Protein AF-A0A525JAW3-F1 (afdb_monomer_lite)

Sequence (81 aa):
MKTTSMAMLLGSVAMIAGCAANDRAPNALTSAAPTAATASARVDNFLLVDQNLEAHELYRLGDAPAIVLVTQQNGDAVMQR

Foldseek 3Di:
DPVVVVVVVVVVVVVVVVVVPPPVPDDPVNVDDDDDDDPDDDDDWDWDQDPVRDIDIPVVCVVPPDDDDDDDDVPPPVPPD

Radius of gyration: 20.62 Å; chains: 1; bounding box: 41×34×57 Å

Secondary structure (DSSP, 8-state):
--SHHHHHHHHHHHHHHHHHT-TTS--TTTT-------S-PPPPP-EEE-TTSPEEEGGGGTT-S--------TT-GGG--

Structure (mmCIF, N/CA/C/O backbone):
data_AF-A0A525JAW3-F1
#
_entry.id   AF-A0A525JAW3-F1
#
loop_
_atom_site.group_PDB
_atom_site.id
_atom_site.type_symbol
_atom_site.label_atom_id
_atom_site.label_alt_id
_atom_site.label_comp_id
_atom_site.label_asym_id
_atom_site.label_entity_id
_atom_site.label_seq_id
_atom_site.pdbx_PDB_ins_code
_atom_site.Cartn_x
_atom_site.Cartn_y
_atom_site.Cartn_z
_atom_site.occupancy
_atom_site.B_iso_or_equiv
_atom_site.auth_seq_id
_atom_site.auth_comp_id
_atom_site.auth_asym_id
_atom_site.auth_atom_id
_atom_site.pdbx_PDB_model_num
ATOM 1 N N . MET A 1 1 ? -22.612 17.371 45.004 1.00 47.22 1 MET A N 1
ATOM 2 C CA . MET A 1 1 ? -22.236 16.186 44.193 1.00 47.22 1 MET A CA 1
ATOM 3 C C . MET A 1 1 ? -22.451 16.433 42.688 1.00 47.22 1 MET A C 1
ATOM 5 O O . MET A 1 1 ? -23.058 15.611 42.023 1.00 47.22 1 MET A O 1
ATOM 9 N N . LYS A 1 2 ? -22.000 17.571 42.129 1.00 51.03 2 LYS A N 1
ATOM 10 C CA . LYS A 1 2 ? -22.279 17.949 40.720 1.00 51.03 2 LYS A CA 1
ATOM 11 C C . LYS A 1 2 ? -21.029 18.351 39.923 1.00 51.03 2 LYS A C 1
ATOM 13 O O . LYS A 1 2 ? -21.080 18.460 38.708 1.00 51.03 2 LYS A O 1
ATOM 18 N N . THR A 1 3 ? -19.893 18.511 40.600 1.00 51.84 3 THR A N 1
ATOM 19 C CA . THR A 1 3 ? -18.593 18.852 40.003 1.00 51.84 3 THR A CA 1
ATOM 2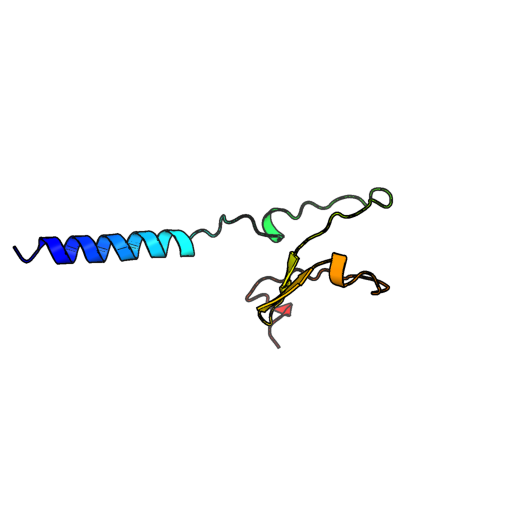0 C C . THR A 1 3 ? -17.755 17.619 39.653 1.00 51.84 3 THR A C 1
ATOM 22 O O . THR A 1 3 ? -16.889 17.692 38.788 1.00 51.84 3 THR A O 1
ATOM 25 N N . THR A 1 4 ? -18.044 16.463 40.259 1.00 53.66 4 THR A N 1
ATOM 26 C CA . THR A 1 4 ? -17.298 15.214 40.037 1.00 53.66 4 THR A CA 1
ATOM 27 C C . THR A 1 4 ? -17.585 14.595 38.663 1.00 53.66 4 THR A C 1
ATOM 29 O O . THR A 1 4 ? -16.675 14.099 38.009 1.00 53.66 4 THR A O 1
ATOM 32 N N . SER A 1 5 ? -18.829 14.685 38.178 1.00 53.59 5 SER A N 1
ATOM 33 C CA . SER A 1 5 ? -19.240 14.122 36.879 1.00 53.59 5 SER A CA 1
ATOM 34 C C . SER A 1 5 ? -18.651 14.867 35.679 1.00 53.59 5 SER A C 1
ATOM 36 O O . SER A 1 5 ? -18.421 14.267 34.636 1.00 53.59 5 SER A O 1
ATOM 38 N N . MET A 1 6 ? -18.374 16.165 35.826 1.00 52.91 6 MET A N 1
ATOM 39 C CA . MET A 1 6 ? -17.805 16.977 34.749 1.00 52.91 6 MET A CA 1
ATOM 40 C C . MET A 1 6 ? -16.305 16.693 34.584 1.00 52.91 6 MET A C 1
ATOM 42 O O . MET A 1 6 ? -15.843 16.495 33.466 1.00 52.91 6 MET A O 1
ATOM 46 N N . ALA A 1 7 ? -15.566 16.542 35.689 1.00 55.16 7 ALA A N 1
ATOM 47 C CA . ALA A 1 7 ? -14.147 16.175 35.655 1.00 55.16 7 ALA A CA 1
ATOM 48 C C . ALA A 1 7 ? -13.893 14.811 34.981 1.00 55.16 7 ALA A C 1
ATOM 50 O O . ALA A 1 7 ? -12.898 14.640 34.280 1.00 55.16 7 ALA A O 1
ATOM 51 N N . MET A 1 8 ? -14.817 13.858 35.138 1.00 58.09 8 MET A N 1
ATOM 52 C CA . MET A 1 8 ? -14.703 12.529 34.530 1.00 58.09 8 MET A CA 1
ATOM 53 C C . MET A 1 8 ? -14.894 12.559 33.003 1.00 58.09 8 MET A C 1
ATOM 55 O O . MET A 1 8 ? -14.186 11.849 32.292 1.00 58.09 8 MET A O 1
ATOM 59 N N . LEU A 1 9 ? -15.782 13.430 32.502 1.00 57.81 9 LEU A N 1
ATOM 60 C CA . LEU A 1 9 ? -16.048 13.608 31.067 1.00 57.81 9 LEU A CA 1
ATOM 61 C C . LEU A 1 9 ? -14.863 14.257 30.329 1.00 57.81 9 LEU A C 1
ATOM 63 O O . LEU A 1 9 ? -14.505 13.839 29.229 1.00 57.81 9 LEU A O 1
ATOM 67 N N . LEU A 1 10 ? -14.223 15.257 30.947 1.00 57.78 10 LEU A N 1
ATOM 68 C CA . LEU A 1 10 ? -13.033 15.913 30.388 1.00 57.78 10 LEU A CA 1
ATOM 69 C C . LEU A 1 10 ? -11.826 14.963 30.317 1.00 57.78 10 LEU A C 1
ATOM 71 O O . LEU A 1 10 ? -11.048 15.027 29.366 1.00 57.78 10 LEU A O 1
ATOM 75 N N . GLY A 1 11 ? -11.697 14.041 31.277 1.00 57.06 11 GLY A N 1
ATOM 76 C CA . GLY A 1 11 ? -10.653 13.013 31.253 1.00 57.06 11 GLY A CA 1
ATOM 77 C C . GLY A 1 11 ? -10.802 12.010 30.102 1.00 57.06 11 GLY A C 1
ATOM 78 O O . GLY A 1 11 ? -9.800 11.528 29.578 1.00 57.06 11 GLY A O 1
ATOM 79 N N . SER A 1 12 ? -12.033 11.723 29.661 1.00 56.41 12 SER A N 1
ATOM 80 C CA . SER A 1 12 ? -12.285 10.754 28.580 1.00 56.41 12 SER A CA 1
ATOM 81 C C . SER A 1 12 ? -11.902 11.306 27.201 1.00 56.41 12 SER A C 1
ATOM 83 O O . SER A 1 12 ? -11.367 10.580 26.367 1.00 56.41 12 SER A O 1
ATOM 85 N N . VAL A 1 13 ? -12.121 12.606 26.970 1.00 58.97 13 VAL A N 1
ATOM 86 C CA . VAL A 1 13 ? -11.767 13.279 25.706 1.00 58.97 13 VAL A CA 1
ATOM 87 C C . VAL A 1 13 ? -10.249 13.388 25.535 1.00 58.97 13 VAL A C 1
ATOM 89 O O . VAL A 1 13 ? -9.743 13.199 24.431 1.00 58.97 13 VAL A O 1
ATOM 92 N N . ALA A 1 14 ? -9.507 13.618 26.624 1.00 57.97 14 ALA A N 1
ATOM 93 C CA . ALA A 1 14 ? -8.045 13.683 26.585 1.00 57.97 14 ALA A CA 1
ATOM 94 C C . ALA A 1 14 ? -7.398 12.342 26.183 1.00 57.97 14 ALA A C 1
ATOM 96 O O . ALA A 1 14 ? -6.410 12.330 25.452 1.00 57.97 14 ALA A O 1
ATOM 97 N N . MET A 1 15 ? -7.982 11.213 26.601 1.00 56.66 15 MET A N 1
ATOM 98 C CA . MET A 1 15 ? -7.506 9.876 26.221 1.00 56.66 15 MET A CA 1
ATOM 99 C C . MET A 1 15 ? -7.771 9.553 24.744 1.00 56.66 15 MET A C 1
ATOM 101 O O . MET A 1 15 ? -6.906 8.989 24.080 1.00 56.66 15 MET A O 1
ATOM 105 N N . ILE A 1 16 ? -8.922 9.962 24.198 1.00 58.59 16 ILE A N 1
ATOM 106 C CA . ILE A 1 16 ? -9.252 9.751 22.776 1.00 58.59 16 ILE A CA 1
ATOM 107 C C . ILE A 1 16 ? -8.380 10.635 21.868 1.00 58.59 16 ILE A C 1
ATOM 109 O O . ILE A 1 16 ? -7.912 10.179 20.825 1.00 58.59 16 ILE A O 1
ATOM 113 N N . ALA A 1 17 ? -8.090 11.873 22.285 1.00 58.78 17 ALA A N 1
ATOM 114 C CA . ALA A 1 17 ? -7.182 12.764 21.561 1.00 58.78 17 ALA A CA 1
ATOM 115 C C . ALA A 1 17 ? -5.738 12.224 21.510 1.00 58.78 17 ALA A C 1
ATOM 117 O O . ALA A 1 17 ? -5.064 12.378 20.494 1.00 58.78 17 ALA A O 1
ATOM 118 N N . GLY A 1 18 ? -5.278 11.538 22.564 1.00 56.31 18 GLY A N 1
ATOM 119 C CA . GLY A 1 18 ? -3.951 10.914 22.600 1.00 56.31 18 GLY A CA 1
ATOM 120 C C . GLY A 1 18 ? -3.764 9.787 21.577 1.00 56.31 18 GLY A C 1
ATOM 121 O O . GLY A 1 18 ? -2.664 9.615 21.057 1.00 56.31 18 GLY A O 1
ATOM 122 N N . CYS A 1 19 ? -4.830 9.055 21.234 1.00 56.16 19 CYS A N 1
ATOM 123 C CA . CYS A 1 19 ? -4.786 8.028 20.188 1.00 56.16 19 CYS A CA 1
ATOM 124 C C . CYS A 1 19 ? -4.760 8.628 18.774 1.00 56.16 19 CYS A C 1
ATOM 126 O O . CYS A 1 19 ? -4.119 8.065 17.891 1.00 56.16 19 CYS A O 1
ATOM 128 N N . ALA A 1 20 ? -5.426 9.768 18.562 1.00 54.53 20 ALA A N 1
ATOM 129 C CA . ALA A 1 20 ? -5.462 10.458 17.270 1.00 54.53 20 ALA A CA 1
ATOM 130 C C . ALA A 1 20 ? -4.199 11.297 16.989 1.00 54.53 20 ALA A C 1
ATOM 132 O O . ALA A 1 20 ? -3.873 11.527 15.832 1.00 54.53 20 ALA A O 1
ATOM 133 N N . ALA A 1 21 ? -3.481 11.730 18.031 1.00 55.75 21 ALA A N 1
ATOM 134 C CA . ALA A 1 21 ? -2.252 12.526 17.929 1.00 55.75 21 ALA A CA 1
ATOM 135 C C . ALA A 1 21 ? -0.967 11.684 17.799 1.00 55.75 21 ALA A C 1
ATOM 137 O O . ALA A 1 21 ? 0.141 12.221 17.858 1.00 55.75 21 ALA A O 1
ATOM 138 N N . ASN A 1 22 ? -1.080 10.358 17.678 1.00 54.84 22 ASN A N 1
ATOM 139 C CA . ASN A 1 22 ? 0.087 9.490 17.597 1.00 54.84 22 ASN A CA 1
ATOM 140 C C . ASN A 1 22 ? 0.635 9.429 16.159 1.00 54.84 22 ASN A C 1
ATOM 142 O O . ASN A 1 22 ? 0.592 8.385 15.512 1.00 54.84 22 ASN A O 1
ATOM 146 N N . ASP A 1 23 ? 1.239 10.529 15.698 1.00 56.31 23 ASP A N 1
ATOM 147 C CA . ASP A 1 23 ? 1.993 10.619 14.428 1.00 56.31 23 ASP A CA 1
ATOM 148 C C . ASP A 1 23 ? 3.206 9.663 14.375 1.00 56.31 23 ASP A C 1
ATOM 150 O O . ASP A 1 23 ? 3.877 9.513 13.355 1.00 56.31 23 ASP A O 1
ATOM 154 N N . ARG A 1 24 ? 3.502 9.002 15.502 1.00 55.00 24 ARG A N 1
ATOM 155 C CA . ARG A 1 24 ? 4.522 7.961 15.669 1.00 55.00 24 ARG A CA 1
ATOM 156 C C . ARG A 1 24 ? 3.998 6.538 15.490 1.00 55.00 24 ARG A C 1
ATOM 158 O O . ARG A 1 24 ? 4.766 5.601 15.705 1.00 55.00 24 ARG A O 1
ATOM 165 N N . ALA A 1 25 ? 2.727 6.339 15.133 1.00 59.34 25 ALA A N 1
ATOM 166 C CA . ALA A 1 25 ? 2.270 5.020 14.714 1.00 59.34 25 ALA A CA 1
ATOM 167 C C . ALA A 1 25 ? 3.147 4.561 13.533 1.00 59.34 25 ALA A C 1
ATOM 169 O O . ALA A 1 25 ? 3.263 5.307 12.554 1.00 59.34 25 ALA A O 1
ATOM 170 N N . PRO A 1 26 ? 3.817 3.395 13.622 1.00 59.72 26 PRO A N 1
ATOM 171 C CA . PRO A 1 26 ? 4.666 2.923 12.543 1.00 59.72 26 PRO A CA 1
ATOM 172 C C . PRO A 1 26 ? 3.827 2.806 11.272 1.00 59.72 26 PRO A C 1
ATOM 174 O O . PRO A 1 26 ? 2.885 2.023 11.198 1.00 59.72 26 PRO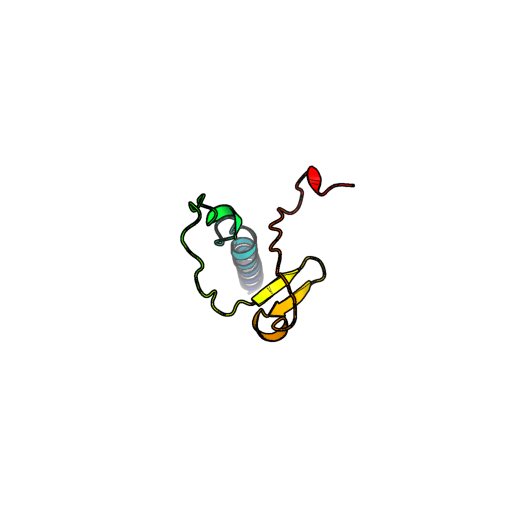 A O 1
ATOM 177 N N . ASN A 1 27 ? 4.144 3.649 10.296 1.00 62.34 27 ASN A N 1
ATOM 178 C CA . ASN A 1 27 ? 3.505 3.688 8.992 1.00 62.34 27 ASN A CA 1
ATOM 179 C C . ASN A 1 27 ? 4.525 3.277 7.923 1.00 62.34 27 ASN A C 1
ATOM 181 O O . ASN A 1 27 ? 5.735 3.316 8.149 1.00 62.34 27 ASN A O 1
ATOM 185 N N . ALA A 1 28 ? 4.047 2.862 6.751 1.00 58.34 28 ALA A N 1
ATOM 186 C CA . ALA A 1 28 ? 4.921 2.370 5.684 1.00 58.34 28 ALA A CA 1
ATOM 187 C C . ALA A 1 28 ? 6.032 3.375 5.308 1.00 58.34 28 ALA A C 1
ATOM 189 O O . ALA A 1 28 ? 7.132 2.961 4.954 1.00 58.34 28 ALA A O 1
ATOM 190 N N . LEU A 1 29 ? 5.776 4.680 5.467 1.00 61.69 29 LEU A N 1
ATOM 191 C CA . LEU A 1 29 ? 6.740 5.752 5.204 1.00 61.69 29 LEU A CA 1
ATOM 192 C C . LEU A 1 29 ? 7.877 5.791 6.239 1.00 61.69 29 LEU A C 1
ATOM 194 O O . LEU A 1 29 ? 9.030 5.969 5.862 1.00 61.69 29 LEU A O 1
ATOM 198 N N . THR A 1 30 ? 7.593 5.571 7.529 1.00 62.28 30 THR A N 1
ATOM 199 C CA . THR A 1 30 ? 8.622 5.550 8.590 1.00 62.28 30 THR A CA 1
ATOM 200 C C . THR A 1 30 ? 9.507 4.299 8.540 1.00 62.28 30 THR A C 1
ATOM 202 O O . THR A 1 30 ? 10.626 4.302 9.045 1.00 62.28 30 THR A O 1
ATOM 205 N N . SER A 1 31 ? 9.021 3.225 7.910 1.00 60.22 31 SER A N 1
ATOM 206 C CA . SER A 1 31 ? 9.765 1.972 7.722 1.00 60.22 31 SER A CA 1
ATOM 207 C C . SER A 1 31 ? 10.477 1.881 6.364 1.00 60.22 31 SER A C 1
ATOM 209 O O . SER A 1 31 ? 11.116 0.865 6.078 1.00 60.22 31 SER A O 1
ATOM 211 N N . ALA A 1 32 ? 10.367 2.902 5.512 1.00 59.22 32 ALA A N 1
ATOM 212 C CA . ALA A 1 32 ? 10.952 2.894 4.178 1.00 59.22 32 ALA A CA 1
ATOM 213 C C . ALA A 1 32 ? 12.457 3.211 4.236 1.00 59.22 32 ALA A C 1
ATOM 215 O O . ALA A 1 32 ? 12.882 4.352 4.073 1.00 59.22 32 ALA A O 1
ATOM 216 N N . ALA A 1 33 ? 13.284 2.189 4.454 1.00 66.19 33 ALA A N 1
ATOM 217 C CA . ALA A 1 33 ? 14.709 2.250 4.137 1.00 66.19 33 ALA A CA 1
ATOM 218 C C . ALA A 1 33 ? 14.926 1.754 2.695 1.00 66.19 33 ALA A C 1
ATOM 220 O O . ALA A 1 33 ? 14.341 0.732 2.321 1.00 66.19 33 ALA A O 1
ATOM 221 N N . PRO A 1 34 ? 15.759 2.422 1.872 1.00 59.56 34 PRO A N 1
ATOM 222 C CA . PRO A 1 34 ? 16.079 1.929 0.538 1.00 59.56 34 PRO A CA 1
ATOM 223 C C . PRO A 1 34 ? 16.780 0.571 0.657 1.00 59.56 34 PRO A C 1
ATOM 225 O O . PRO A 1 34 ? 17.933 0.474 1.069 1.00 59.56 34 PRO A O 1
ATOM 228 N N . THR A 1 35 ? 16.056 -0.494 0.318 1.00 60.41 35 THR A N 1
ATOM 229 C CA . THR A 1 35 ? 16.591 -1.853 0.238 1.00 60.41 35 THR A CA 1
ATOM 230 C C . THR A 1 35 ? 17.189 -2.051 -1.147 1.00 60.41 35 THR A C 1
ATOM 232 O O . THR A 1 35 ? 16.493 -1.934 -2.155 1.00 60.41 35 THR A O 1
ATOM 235 N N . ALA A 1 36 ? 18.491 -2.345 -1.206 1.00 66.06 36 ALA A N 1
ATOM 236 C CA . ALA A 1 36 ? 19.125 -2.809 -2.434 1.00 66.06 36 ALA A CA 1
ATOM 237 C C . ALA A 1 36 ? 18.446 -4.108 -2.889 1.00 66.06 36 ALA A C 1
ATOM 239 O O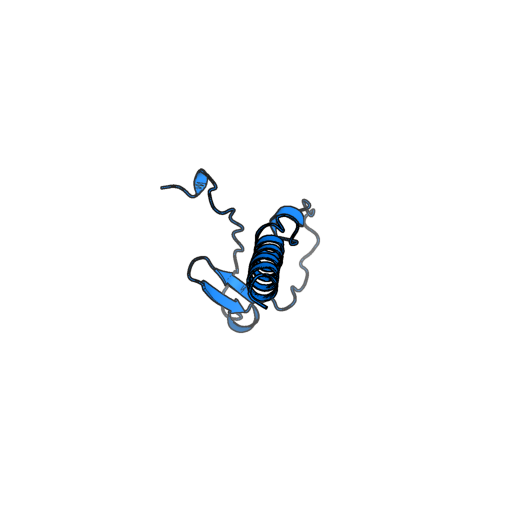 . ALA A 1 36 ? 18.172 -4.980 -2.061 1.00 66.06 36 ALA A O 1
ATOM 240 N N . ALA A 1 37 ? 18.171 -4.228 -4.192 1.00 61.06 37 ALA A N 1
ATOM 241 C CA . ALA A 1 37 ? 17.499 -5.386 -4.771 1.00 61.06 37 ALA A CA 1
ATOM 242 C C . ALA A 1 37 ? 18.278 -6.672 -4.450 1.00 61.06 37 ALA A C 1
ATOM 244 O O . ALA A 1 37 ? 19.278 -7.000 -5.086 1.00 61.06 37 ALA A O 1
ATOM 245 N N . THR A 1 38 ? 17.828 -7.380 -3.419 1.00 62.88 38 THR A N 1
ATOM 246 C CA . THR A 1 38 ? 18.298 -8.723 -3.091 1.00 62.88 38 THR A CA 1
ATOM 247 C C . THR A 1 38 ? 17.549 -9.710 -3.985 1.00 62.88 38 THR A C 1
ATOM 249 O O . THR A 1 38 ? 16.454 -9.408 -4.461 1.00 62.88 38 THR A O 1
ATOM 252 N N . ALA A 1 39 ? 18.167 -10.862 -4.260 1.00 65.00 39 ALA A N 1
ATOM 253 C CA . ALA A 1 39 ? 17.601 -11.939 -5.070 1.00 65.00 39 ALA A CA 1
ATOM 254 C C . ALA A 1 39 ? 16.123 -12.222 -4.740 1.00 65.00 39 ALA A C 1
ATOM 256 O O . ALA A 1 39 ? 15.697 -12.025 -3.603 1.00 65.00 39 ALA A O 1
ATOM 257 N N . SER A 1 40 ? 15.371 -12.710 -5.736 1.00 66.81 40 SER A N 1
ATOM 258 C CA . SER A 1 40 ? 13.946 -13.050 -5.616 1.00 66.81 40 SER A CA 1
ATOM 259 C C . SER A 1 40 ? 13.657 -13.780 -4.298 1.00 66.81 40 SER A C 1
ATOM 261 O O . SER A 1 40 ? 14.076 -14.920 -4.098 1.00 66.81 40 SER A O 1
ATOM 263 N N . ALA A 1 41 ? 12.972 -13.088 -3.390 1.00 77.94 41 ALA A N 1
ATOM 264 C CA . ALA A 1 41 ? 12.534 -13.623 -2.113 1.00 77.94 41 ALA A CA 1
ATOM 265 C C . ALA A 1 41 ? 11.061 -14.018 -2.221 1.00 77.94 41 ALA A C 1
ATOM 267 O O . ALA A 1 41 ? 10.266 -13.327 -2.864 1.00 77.94 41 ALA A O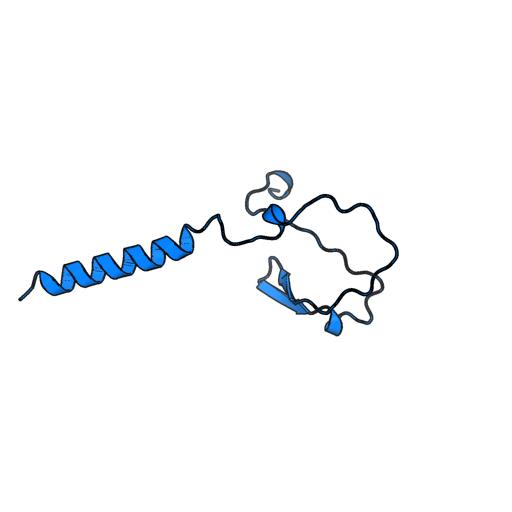 1
ATOM 268 N N . ARG A 1 42 ? 10.685 -15.126 -1.574 1.00 84.62 42 ARG A N 1
ATOM 269 C CA . ARG A 1 42 ? 9.268 -15.394 -1.323 1.00 84.62 42 ARG A CA 1
ATOM 270 C C . ARG A 1 42 ? 8.752 -14.320 -0.374 1.00 84.62 42 ARG A C 1
ATOM 272 O O . ARG A 1 42 ? 9.384 -14.045 0.641 1.00 84.62 42 ARG A O 1
ATOM 279 N N . VAL A 1 43 ? 7.628 -13.720 -0.738 1.00 86.38 43 VAL A N 1
ATOM 280 C CA . VAL A 1 43 ? 6.927 -12.740 0.088 1.00 86.38 43 VAL A CA 1
ATOM 281 C C . VAL A 1 43 ? 5.834 -13.480 0.850 1.00 86.38 43 VAL A C 1
ATOM 283 O O . VAL A 1 43 ? 5.086 -14.255 0.249 1.00 86.38 43 VAL A O 1
ATOM 286 N N . ASP A 1 44 ? 5.770 -13.272 2.162 1.00 91.81 44 ASP A N 1
ATOM 287 C CA . ASP A 1 44 ? 4.699 -13.811 2.996 1.00 91.81 44 ASP A CA 1
ATOM 288 C C . ASP A 1 44 ? 3.372 -13.091 2.731 1.00 91.81 44 ASP A C 1
ATOM 290 O O . ASP A 1 44 ? 3.326 -11.990 2.177 1.00 91.81 44 ASP A O 1
ATOM 294 N N . ASN A 1 45 ? 2.268 -13.718 3.134 1.00 93.75 45 ASN A N 1
ATOM 295 C CA . ASN A 1 45 ? 0.954 -13.105 3.002 1.00 93.75 45 ASN A CA 1
ATOM 296 C C . ASN A 1 45 ? 0.860 -11.804 3.816 1.00 93.75 45 ASN A C 1
ATOM 298 O O . ASN A 1 45 ? 1.292 -11.745 4.968 1.00 93.75 45 ASN A O 1
ATOM 302 N N . PHE A 1 46 ? 0.226 -10.791 3.232 1.00 93.50 46 PHE A N 1
ATOM 303 C CA . PHE A 1 46 ? -0.084 -9.527 3.887 1.00 93.50 46 PHE A CA 1
ATOM 304 C C . PHE A 1 46 ? -1.497 -9.066 3.525 1.00 93.50 46 PHE A C 1
ATOM 306 O O . PHE A 1 46 ? -2.027 -9.424 2.470 1.00 93.50 46 PHE A O 1
ATOM 313 N N . LEU A 1 47 ? -2.074 -8.238 4.398 1.00 95.31 47 LEU A N 1
ATOM 314 C CA . LEU A 1 47 ? -3.331 -7.533 4.171 1.00 95.31 47 LEU A CA 1
ATOM 315 C C . LEU A 1 47 ? -3.042 -6.037 4.057 1.00 95.31 47 LEU A C 1
ATOM 317 O O . LEU A 1 47 ? -2.403 -5.463 4.940 1.00 95.31 47 LEU A O 1
ATOM 321 N N . LEU A 1 48 ? -3.527 -5.410 2.989 1.00 93.62 48 LEU A N 1
ATOM 322 C CA . LEU A 1 48 ? -3.463 -3.964 2.789 1.00 93.62 48 LEU A CA 1
ATOM 323 C C . LEU A 1 48 ? -4.861 -3.417 2.541 1.00 93.62 48 LEU A C 1
ATOM 325 O O . LEU A 1 48 ? -5.655 -4.023 1.828 1.00 93.62 48 LEU A O 1
ATOM 329 N N . VAL A 1 49 ? -5.146 -2.261 3.131 1.00 90.94 49 VAL A N 1
ATOM 330 C CA . VAL A 1 49 ? -6.392 -1.531 2.900 1.00 90.94 49 VAL A CA 1
ATOM 331 C C . VAL A 1 49 ? -6.101 -0.392 1.936 1.00 90.94 49 VAL A C 1
ATO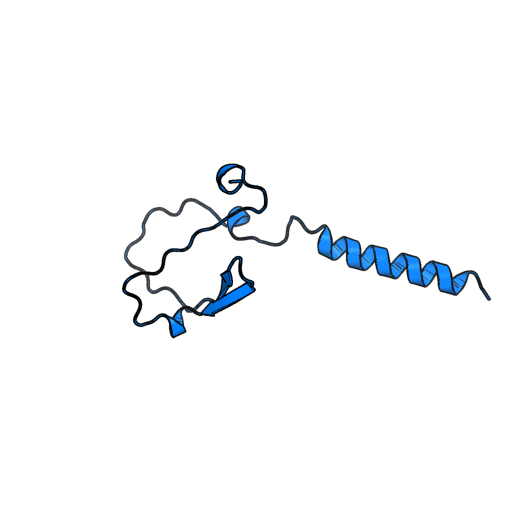M 333 O O . VAL A 1 49 ? -5.123 0.333 2.125 1.00 90.94 49 VAL A O 1
ATOM 336 N N . ASP A 1 50 ? -6.918 -0.259 0.899 1.00 89.12 50 ASP A N 1
ATOM 337 C CA . ASP A 1 50 ? -6.765 0.792 -0.102 1.00 89.12 50 ASP A CA 1
ATOM 338 C C . ASP A 1 50 ? -7.517 2.088 0.265 1.00 89.12 50 ASP A C 1
ATOM 340 O O . ASP A 1 50 ? -8.112 2.234 1.337 1.00 89.12 50 ASP A O 1
ATOM 344 N N . GLN A 1 51 ? -7.504 3.056 -0.656 1.00 85.38 51 GLN A N 1
ATOM 345 C CA . GLN A 1 51 ? -8.169 4.352 -0.479 1.00 85.38 51 GLN A CA 1
ATOM 346 C C . GLN A 1 51 ? -9.701 4.268 -0.486 1.00 85.38 51 GLN A C 1
ATOM 348 O O . GLN A 1 51 ? -10.368 5.229 -0.105 1.00 85.38 51 GLN A O 1
ATOM 353 N N . ASN A 1 52 ? -10.263 3.147 -0.931 1.00 88.69 52 ASN A N 1
ATOM 354 C CA . ASN A 1 52 ? -11.691 2.868 -0.957 1.00 88.69 52 ASN A CA 1
ATOM 355 C C . ASN A 1 52 ? -12.148 2.102 0.294 1.00 88.69 52 ASN A C 1
ATOM 357 O O . ASN A 1 52 ? -13.324 1.753 0.391 1.00 88.69 52 ASN A O 1
ATOM 361 N N . LEU A 1 53 ? -11.246 1.907 1.266 1.00 90.50 53 LEU A N 1
ATOM 362 C CA . LEU A 1 53 ? -11.456 1.107 2.471 1.00 90.50 53 LEU A CA 1
ATOM 363 C C . LEU A 1 53 ? -11.709 -0.377 2.162 1.00 90.50 53 LEU A C 1
ATOM 365 O O . LEU A 1 53 ? -12.305 -1.085 2.976 1.00 90.50 53 LEU A O 1
ATOM 369 N N . GLU A 1 54 ? -11.240 -0.857 1.009 1.00 93.75 54 GLU A N 1
ATOM 370 C CA . GLU A 1 54 ? -11.287 -2.269 0.652 1.00 93.75 54 GLU A CA 1
ATOM 371 C C . GLU A 1 54 ? -10.018 -2.978 1.134 1.00 93.75 54 GLU A C 1
ATOM 373 O O . GLU A 1 54 ? -8.898 -2.496 0.951 1.00 93.75 54 GLU A O 1
ATOM 378 N N . ALA A 1 55 ? -10.200 -4.128 1.786 1.00 93.75 55 ALA A N 1
ATOM 379 C CA . ALA A 1 55 ? -9.108 -4.944 2.297 1.00 93.75 55 ALA A CA 1
ATOM 380 C C . ALA A 1 55 ? -8.694 -6.008 1.273 1.00 93.75 55 ALA A C 1
ATOM 382 O O . ALA A 1 55 ? -9.446 -6.944 0.988 1.00 93.75 55 ALA A O 1
ATOM 383 N N . HIS A 1 56 ? -7.458 -5.904 0.796 1.00 94.62 56 HIS A N 1
ATOM 384 C CA . HIS A 1 56 ? -6.833 -6.827 -0.145 1.00 94.62 56 HIS A CA 1
ATOM 385 C C . HIS A 1 56 ? -5.854 -7.739 0.590 1.00 94.62 56 HIS A C 1
ATOM 387 O O . HIS A 1 56 ? -4.952 -7.265 1.278 1.00 94.62 56 HIS A O 1
ATOM 393 N N . GLU A 1 57 ? -6.006 -9.051 0.423 1.00 95.06 57 GLU A N 1
ATOM 394 C CA . GLU A 1 57 ? -5.055 -10.046 0.932 1.00 95.06 57 GLU A CA 1
ATOM 395 C C . GLU A 1 57 ? -4.260 -10.665 -0.211 1.00 95.06 57 GLU A C 1
ATOM 397 O O . GLU A 1 57 ? -4.850 -11.115 -1.196 1.00 95.06 57 GLU A O 1
ATOM 402 N N . LEU A 1 58 ? -2.933 -10.743 -0.064 1.00 93.62 58 LEU A N 1
ATOM 403 C CA . LEU A 1 58 ? -2.043 -11.226 -1.122 1.00 93.62 58 LEU A CA 1
ATOM 404 C C . LEU A 1 58 ? -2.434 -12.626 -1.615 1.00 93.62 58 LEU A C 1
ATOM 406 O O . LEU A 1 58 ? -2.485 -12.856 -2.822 1.00 93.62 58 LEU A O 1
ATOM 410 N N . TYR A 1 59 ? -2.763 -13.554 -0.709 1.00 92.44 59 TYR A N 1
ATOM 411 C CA . TYR A 1 59 ? -3.119 -14.924 -1.097 1.00 92.44 59 TYR A CA 1
ATOM 412 C C . TYR A 1 59 ? -4.390 -15.004 -1.959 1.00 92.44 59 TYR A C 1
ATOM 414 O O . TYR A 1 59 ? -4.573 -15.981 -2.683 1.00 92.44 59 TYR A O 1
ATOM 422 N N . ARG A 1 60 ? -5.272 -13.995 -1.898 1.00 93.81 60 ARG A N 1
ATOM 423 C CA . ARG A 1 60 ? -6.487 -13.927 -2.728 1.00 93.81 60 ARG A CA 1
ATOM 424 C C . ARG A 1 60 ? -6.208 -13.440 -4.146 1.00 93.81 60 ARG A C 1
ATOM 426 O O . ARG A 1 60 ? -7.062 -13.592 -5.010 1.00 93.81 60 ARG A O 1
ATOM 433 N N . LEU A 1 61 ? -5.021 -12.887 -4.385 1.00 92.88 61 LEU A N 1
ATOM 434 C CA . LEU A 1 61 ? -4.577 -12.355 -5.672 1.00 92.88 61 LEU A CA 1
ATOM 435 C C . LEU A 1 61 ? -3.572 -13.291 -6.368 1.00 92.88 61 LEU A C 1
ATOM 437 O O . LEU A 1 61 ? -2.775 -12.839 -7.183 1.00 92.88 61 LEU A O 1
ATOM 441 N N . GLY A 1 62 ? -3.596 -14.594 -6.058 1.00 88.81 62 GLY A N 1
ATOM 442 C CA . GLY A 1 62 ? -2.618 -15.574 -6.556 1.00 88.81 62 GLY A CA 1
ATOM 443 C C . GLY A 1 62 ? -2.567 -15.739 -8.081 1.00 88.81 62 GLY A C 1
ATOM 444 O O . GLY A 1 62 ? -1.528 -16.126 -8.608 1.00 88.81 62 GLY A O 1
ATOM 445 N N . ASP A 1 63 ? -3.652 -15.398 -8.780 1.00 91.75 63 ASP A N 1
ATOM 446 C CA . ASP A 1 63 ? -3.733 -15.455 -10.246 1.00 91.75 63 ASP A CA 1
ATOM 447 C C . ASP A 1 63 ? -3.327 -14.130 -10.923 1.00 91.75 63 ASP A C 1
ATOM 449 O O . ASP A 1 63 ? -3.286 -14.040 -12.153 1.00 91.75 63 ASP A O 1
ATOM 453 N N . ALA A 1 64 ? -3.027 -13.080 -10.148 1.00 93.38 64 ALA A N 1
ATOM 454 C CA . ALA A 1 64 ? -2.570 -11.812 -10.698 1.00 93.38 64 ALA A CA 1
ATOM 455 C C . ALA A 1 64 ? -1.115 -11.942 -11.195 1.00 93.38 64 ALA A C 1
ATOM 457 O O . ALA A 1 64 ? -0.241 -12.370 -10.438 1.00 93.38 64 ALA A O 1
ATOM 458 N N . PRO A 1 65 ? -0.798 -11.527 -12.437 1.00 90.44 65 PRO A N 1
ATOM 459 C CA . PRO A 1 65 ? 0.552 -11.662 -12.991 1.00 90.44 65 PRO A CA 1
ATOM 460 C C . PRO A 1 65 ? 1.589 -10.779 -12.281 1.00 90.44 65 PRO A C 1
ATOM 462 O O . PRO A 1 65 ? 2.785 -11.058 -12.345 1.00 90.44 65 PRO A O 1
ATOM 465 N N . ALA A 1 66 ? 1.145 -9.702 -11.628 1.00 90.94 66 ALA A N 1
ATOM 466 C CA . ALA A 1 66 ? 1.974 -8.816 -10.823 1.00 90.94 66 ALA A CA 1
ATOM 467 C C . ALA A 1 66 ? 1.123 -8.071 -9.786 1.00 90.94 66 ALA A C 1
ATOM 469 O O . ALA A 1 66 ? -0.041 -7.759 -10.041 1.00 90.94 66 ALA A O 1
ATOM 470 N N . ILE A 1 67 ? 1.741 -7.728 -8.654 1.00 90.19 67 ILE A N 1
ATOM 471 C CA . ILE A 1 67 ? 1.169 -6.879 -7.603 1.00 90.19 67 ILE A CA 1
ATOM 472 C C . ILE A 1 67 ? 2.036 -5.627 -7.480 1.00 90.19 67 ILE A C 1
ATOM 474 O O . ILE A 1 67 ? 3.247 -5.730 -7.284 1.00 90.19 67 ILE A O 1
ATOM 478 N N . VAL A 1 68 ? 1.425 -4.446 -7.593 1.00 89.75 68 VAL A N 1
ATOM 479 C CA . VAL A 1 68 ? 2.111 -3.155 -7.449 1.00 89.75 68 VAL A CA 1
ATOM 480 C C . VAL A 1 68 ? 1.626 -2.484 -6.173 1.00 89.75 68 VAL A C 1
ATOM 482 O O . VAL A 1 68 ? 0.442 -2.191 -6.033 1.00 89.75 68 VAL A O 1
ATOM 485 N N . LEU A 1 69 ? 2.550 -2.233 -5.248 1.00 89.62 69 LEU A N 1
ATOM 486 C CA . LEU A 1 69 ? 2.265 -1.517 -4.011 1.00 89.62 69 LEU A CA 1
ATOM 487 C C . LEU A 1 69 ? 2.570 -0.034 -4.209 1.00 89.62 69 LEU A C 1
ATOM 489 O O . LEU A 1 69 ? 3.724 0.343 -4.408 1.00 89.62 69 LEU A O 1
ATOM 493 N N . VAL A 1 70 ? 1.534 0.802 -4.149 1.00 86.00 70 VAL A N 1
ATOM 494 C CA . VAL A 1 70 ? 1.669 2.260 -4.223 1.00 86.00 70 VAL A CA 1
ATOM 495 C C . VAL A 1 70 ? 1.419 2.835 -2.837 1.00 86.00 70 VAL A C 1
ATOM 497 O O . VAL A 1 70 ? 0.298 2.830 -2.335 1.00 86.00 70 VAL A O 1
ATOM 500 N N . THR A 1 71 ? 2.478 3.319 -2.198 1.00 84.75 71 THR A N 1
ATOM 501 C CA . THR A 1 71 ? 2.376 4.037 -0.926 1.00 84.75 71 THR A CA 1
ATOM 502 C C . THR A 1 71 ? 2.059 5.498 -1.187 1.00 84.75 71 THR A C 1
ATOM 504 O O . THR A 1 71 ? 2.695 6.124 -2.032 1.00 84.75 71 THR A O 1
ATOM 507 N N . GLN A 1 72 ? 1.110 6.048 -0.440 1.00 81.88 72 GLN A N 1
ATOM 508 C CA . GLN A 1 72 ? 0.636 7.418 -0.616 1.00 81.88 72 GLN A CA 1
ATOM 509 C C . GLN A 1 72 ? 0.582 8.095 0.748 1.00 81.88 72 GLN A C 1
ATOM 511 O O . GLN A 1 72 ? 0.272 7.445 1.749 1.00 81.88 72 GLN A O 1
ATOM 516 N N . GLN A 1 73 ? 0.843 9.398 0.786 1.00 81.75 73 GLN A N 1
ATOM 517 C CA . GLN A 1 73 ? 0.586 10.212 1.965 1.00 81.75 73 GLN A CA 1
ATOM 518 C C . GLN A 1 73 ? -0.674 11.045 1.733 1.00 81.75 73 GLN A C 1
ATOM 520 O O . GLN A 1 73 ? -0.812 11.717 0.711 1.00 81.75 73 GLN A O 1
ATOM 525 N N . ASN A 1 74 ? -1.600 11.023 2.694 1.00 80.00 74 ASN A N 1
ATOM 526 C CA . ASN A 1 74 ? -2.768 11.898 2.641 1.00 80.00 74 ASN A CA 1
ATOM 527 C C . 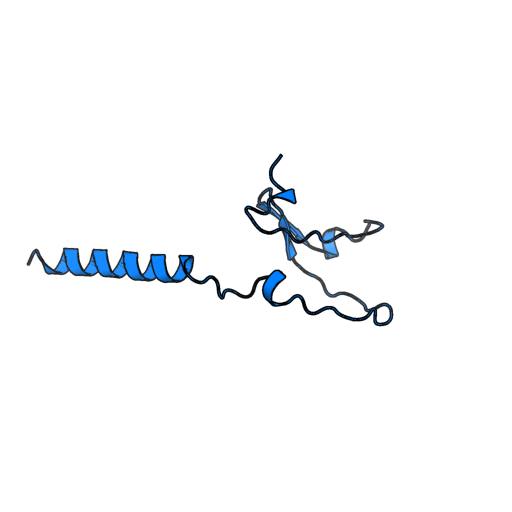ASN A 1 74 ? -2.309 13.362 2.592 1.00 80.00 74 ASN A C 1
ATOM 529 O O . ASN A 1 74 ? -1.548 13.805 3.451 1.00 80.00 74 ASN A O 1
ATOM 533 N N . GLY A 1 75 ? -2.776 14.099 1.582 1.00 82.62 75 GLY A N 1
ATOM 534 C CA . GLY A 1 75 ? -2.394 15.493 1.357 1.00 82.62 75 GLY A CA 1
ATOM 535 C C . GLY A 1 75 ? -1.137 15.700 0.506 1.00 82.62 75 GLY A C 1
ATOM 536 O O . GLY A 1 75 ? -0.771 16.852 0.289 1.00 82.62 75 GLY A O 1
ATOM 537 N N . ASP A 1 76 ? -0.504 14.644 -0.018 1.00 83.88 76 ASP A N 1
ATOM 538 C CA . ASP A 1 76 ? 0.576 14.786 -1.004 1.00 83.88 76 ASP A CA 1
ATOM 539 C C . ASP A 1 76 ? 0.089 15.599 -2.220 1.00 83.88 76 ASP A C 1
ATOM 541 O O . ASP A 1 76 ? -0.980 15.328 -2.773 1.00 83.88 76 ASP A O 1
ATOM 545 N N . ALA A 1 77 ? 0.859 16.612 -2.623 1.00 87.19 77 ALA A N 1
ATOM 546 C CA . ALA A 1 77 ? 0.526 17.500 -3.733 1.00 87.19 77 ALA A CA 1
ATOM 547 C C . ALA A 1 77 ? 0.391 16.748 -5.065 1.00 87.19 77 ALA A C 1
ATOM 549 O O . ALA A 1 77 ? -0.425 17.131 -5.897 1.00 87.19 77 ALA A O 1
ATOM 550 N N . VAL A 1 78 ? 1.130 15.647 -5.252 1.00 84.00 78 VAL A N 1
ATOM 551 C CA . VAL A 1 78 ? 1.032 14.797 -6.453 1.00 84.00 78 VAL A CA 1
ATOM 552 C C . VAL A 1 78 ? -0.326 14.086 -6.536 1.00 84.00 78 VAL A C 1
ATOM 554 O O . VAL A 1 78 ? -0.773 13.709 -7.618 1.00 84.00 78 VAL A O 1
ATOM 557 N N . MET A 1 79 ? -1.011 13.937 -5.401 1.00 77.62 79 MET A N 1
ATOM 558 C CA . MET A 1 79 ? -2.312 13.277 -5.294 1.00 77.62 79 MET A CA 1
ATOM 559 C C . MET A 1 79 ? -3.494 14.257 -5.372 1.00 77.62 79 MET A C 1
ATOM 561 O O . MET A 1 79 ? -4.646 13.821 -5.407 1.00 77.62 79 MET A O 1
ATOM 565 N N . GLN A 1 80 ? -3.236 15.568 -5.402 1.00 74.19 80 GLN A N 1
ATOM 566 C CA . GLN A 1 80 ? -4.255 16.610 -5.532 1.00 74.19 80 GLN A CA 1
ATOM 567 C C . GLN A 1 80 ? -4.474 16.900 -7.024 1.00 74.19 80 GLN A C 1
ATOM 569 O O . GLN A 1 80 ? -3.593 17.439 -7.690 1.00 74.19 80 GLN A O 1
ATOM 574 N N . ARG A 1 81 ? -5.625 16.476 -7.559 1.00 64.44 81 ARG A N 1
ATOM 575 C CA . ARG A 1 81 ? -6.047 16.801 -8.932 1.00 64.44 81 ARG A CA 1
ATOM 576 C C . ARG A 1 81 ? -6.572 18.223 -9.048 1.00 64.44 81 ARG A C 1
ATOM 578 O O . ARG A 1 81 ? -7.287 18.652 -8.115 1.00 64.44 81 ARG A O 1
#

pLDDT: mean 73.19, std 15.88, range [47.22, 95.31]